Protein AF-A0A7C4M1G9-F1 (afdb_monomer_lite)

pLDDT: mean 76.06, std 20.51, range [40.91, 98.38]

Secondary structure (DSSP, 8-state):
--HHHHHHHHHHHHHHHHHHHHHHHHHHTTSHHHHHHHHHHHHHHHHHHHHHHHHHHHHHHHHHHHHHHHHHHHHHHHHHHHHHHHTT-S---HHHHHHHHHSS---TTSS--GGGS-HHHHHHHHHHHHHHHHHTT-------PPP-------

Foldseek 3Di:
DDPVVLVVLLVVLLVVLVVLLVVLCVPPNPDPSSVVSNVVSVCSNVVSVVVVVVVVVVVVVVCVVCVVVVVVLVVVLVVLVVVVVVVDPPDPDVVVVVVSLVSPDAPPVSHDDCPVVPPVNVVVVVVVVVVVVVVVPPPPPPDDDDPPDDPDDD

Radius of gyration: 29.72 Å; chains: 1; bounding box: 67×46×83 Å

Sequence (154 aa):
MSRWVRRTVYVVSMLTGLLILAFGYREFGLGLKFHIYAGLAMLSFLAAPAAIFHMDNRRKSAIDRSLPMLLNDLTEGQEAGMRADYEGSERVKAEHIRLANASIPKGANGALYPEDLSDIHAQTLLLAILEALKKQGIRHRRGRALPREPLARP

Structure (mmCIF, N/CA/C/O backbone):
data_AF-A0A7C4M1G9-F1
#
_entry.id   AF-A0A7C4M1G9-F1
#
loop_
_atom_site.group_PDB
_atom_site.id
_atom_site.type_symbol
_atom_site.label_atom_id
_atom_site.label_alt_id
_atom_site.label_comp_id
_atom_site.label_asym_id
_atom_site.label_entity_id
_atom_site.label_seq_id
_atom_site.pdbx_PDB_ins_code
_atom_site.Cartn_x
_atom_site.Cartn_y
_atom_site.Cartn_z
_atom_site.occupancy
_atom_site.B_iso_or_equiv
_atom_site.auth_seq_id
_atom_site.auth_comp_id
_atom_site.auth_asym_id
_atom_site.auth_atom_id
_atom_site.pdbx_PDB_model_num
ATOM 1 N N . MET A 1 1 ? 4.415 -4.871 -5.434 1.00 84.62 1 MET A N 1
ATOM 2 C CA . MET A 1 1 ? 3.602 -5.619 -4.452 1.00 84.62 1 MET A CA 1
ATOM 3 C C . MET A 1 1 ? 2.419 -6.269 -5.158 1.00 84.62 1 MET A C 1
ATOM 5 O O . MET A 1 1 ? 1.782 -5.596 -5.964 1.00 84.62 1 MET A O 1
ATOM 9 N N . SER A 1 2 ? 2.148 -7.557 -4.921 1.00 93.50 2 SER A N 1
ATOM 10 C CA . SER A 1 2 ? 1.030 -8.248 -5.580 1.00 93.50 2 SER A CA 1
ATOM 11 C C . SER A 1 2 ? -0.321 -7.732 -5.065 1.00 93.50 2 SER A C 1
ATOM 13 O O . SER A 1 2 ? -0.438 -7.274 -3.924 1.00 93.50 2 SER A O 1
ATOM 15 N N . ARG A 1 3 ? -1.367 -7.807 -5.903 1.00 92.81 3 ARG A N 1
ATOM 16 C CA . ARG A 1 3 ? -2.737 -7.417 -5.510 1.00 92.81 3 ARG A CA 1
ATOM 17 C C . ARG A 1 3 ? -3.238 -8.211 -4.296 1.00 92.81 3 ARG A C 1
ATOM 19 O O . ARG A 1 3 ? -3.980 -7.669 -3.484 1.00 92.81 3 ARG A O 1
ATOM 26 N N . TRP A 1 4 ? -2.791 -9.459 -4.155 1.00 93.75 4 TRP A N 1
ATOM 27 C CA . TRP A 1 4 ? -3.122 -10.333 -3.031 1.00 93.75 4 TRP A CA 1
ATOM 28 C C . TRP A 1 4 ? -2.513 -9.852 -1.716 1.00 93.75 4 TRP A C 1
ATOM 30 O O . TRP A 1 4 ? -3.249 -9.714 -0.747 1.00 93.75 4 TRP A O 1
ATOM 40 N N . VAL A 1 5 ? -1.225 -9.494 -1.704 1.00 93.56 5 VAL A N 1
ATOM 41 C CA . VAL A 1 5 ? -0.555 -8.973 -0.496 1.00 93.56 5 VAL A CA 1
ATOM 42 C C . VAL A 1 5 ? -1.207 -7.678 -0.009 1.00 93.56 5 VAL A C 1
ATOM 44 O O . VAL A 1 5 ? -1.414 -7.484 1.182 1.00 93.56 5 VAL A O 1
ATOM 47 N N . ARG A 1 6 ? -1.604 -6.789 -0.925 1.00 93.94 6 ARG A N 1
ATOM 48 C CA . ARG A 1 6 ? -2.316 -5.560 -0.544 1.00 93.94 6 ARG A CA 1
ATOM 49 C C . ARG A 1 6 ? -3.646 -5.867 0.150 1.00 93.94 6 ARG A C 1
ATOM 51 O O . ARG A 1 6 ? -3.951 -5.281 1.183 1.00 93.94 6 ARG A O 1
ATOM 58 N N . ARG A 1 7 ? -4.423 -6.798 -0.415 1.00 95.81 7 ARG A N 1
ATOM 59 C CA . ARG A 1 7 ? -5.705 -7.222 0.162 1.00 95.81 7 ARG A CA 1
ATOM 60 C C . ARG A 1 7 ? -5.521 -7.858 1.533 1.00 95.81 7 ARG A C 1
ATOM 62 O O . ARG A 1 7 ? -6.270 -7.513 2.437 1.00 95.81 7 ARG A O 1
ATOM 69 N N . THR A 1 8 ? -4.535 -8.738 1.705 1.00 96.75 8 THR A N 1
ATOM 70 C CA . THR A 1 8 ? -4.296 -9.380 3.004 1.00 96.75 8 THR A CA 1
ATOM 71 C C . THR A 1 8 ? -3.918 -8.357 4.067 1.00 96.75 8 THR A C 1
ATOM 73 O O . THR A 1 8 ? -4.490 -8.396 5.149 1.00 96.75 8 THR A O 1
ATOM 76 N N . VAL A 1 9 ? -3.052 -7.388 3.755 1.00 96.25 9 VAL A N 1
ATOM 77 C CA . VAL A 1 9 ? -2.694 -6.322 4.706 1.00 96.25 9 VAL A CA 1
ATOM 78 C C . VAL A 1 9 ? -3.912 -5.483 5.103 1.00 96.25 9 VAL A C 1
ATOM 80 O O . VAL A 1 9 ? -4.080 -5.188 6.284 1.00 96.25 9 VAL A O 1
ATOM 83 N N . TYR A 1 10 ? -4.795 -5.140 4.158 1.00 96.44 10 TYR A N 1
ATOM 84 C CA . TYR A 1 10 ? -6.024 -4.399 4.472 1.00 96.44 10 TYR A CA 1
ATOM 85 C C . TYR A 1 10 ? -6.980 -5.202 5.352 1.00 96.44 10 TYR A C 1
ATOM 87 O O . TYR A 1 10 ? -7.488 -4.672 6.336 1.00 96.44 10 TYR A O 1
ATOM 95 N N . VAL A 1 11 ? -7.188 -6.483 5.038 1.00 97.25 11 VAL A N 1
ATOM 96 C CA . VAL A 1 11 ? -8.044 -7.365 5.842 1.00 97.25 11 VAL A CA 1
ATOM 97 C C . VAL A 1 11 ? -7.478 -7.527 7.252 1.00 97.25 11 VAL A C 1
ATOM 99 O O . VAL A 1 11 ? -8.220 -7.395 8.220 1.00 97.25 11 VAL A O 1
ATOM 102 N N . VAL A 1 12 ? -6.169 -7.751 7.389 1.00 97.38 12 VAL A N 1
ATOM 103 C CA . VAL A 1 12 ? -5.518 -7.898 8.699 1.00 97.38 12 VAL A CA 1
ATOM 104 C C . VAL A 1 12 ? -5.631 -6.609 9.510 1.00 97.38 12 VAL A C 1
ATOM 106 O O . VAL A 1 12 ? -6.085 -6.662 10.646 1.00 97.38 12 VAL A O 1
ATOM 109 N N . SER A 1 13 ? -5.311 -5.451 8.927 1.00 97.00 13 SER A N 1
ATOM 110 C CA . SER A 1 13 ? -5.435 -4.148 9.598 1.00 97.00 13 SER A CA 1
ATOM 111 C C . SER A 1 13 ? -6.877 -3.856 10.036 1.00 97.00 13 SER A C 1
ATOM 113 O O . SER A 1 13 ? -7.099 -3.406 11.162 1.00 97.00 13 SER A O 1
ATOM 115 N N . MET A 1 14 ? -7.865 -4.207 9.205 1.00 97.56 14 MET A N 1
ATOM 116 C CA . MET A 1 14 ? -9.285 -4.105 9.549 1.00 97.56 14 MET A CA 1
ATOM 117 C C . MET A 1 14 ? -9.668 -4.992 10.733 1.00 97.56 14 MET A C 1
ATOM 119 O O . MET A 1 14 ? -10.305 -4.519 11.676 1.00 97.56 14 MET A O 1
ATOM 123 N N . LEU A 1 15 ? -9.269 -6.263 10.703 1.00 98.12 15 LEU A N 1
ATOM 124 C CA . LEU A 1 15 ? -9.548 -7.206 11.783 1.00 98.12 15 LEU A CA 1
ATOM 125 C C . LEU A 1 15 ? -8.871 -6.779 13.087 1.00 98.12 15 LEU A C 1
ATOM 127 O O . LEU A 1 15 ? -9.503 -6.831 14.138 1.00 98.12 15 LEU A O 1
ATOM 131 N N . THR A 1 16 ? -7.626 -6.302 13.033 1.00 98.12 16 THR A N 1
ATOM 132 C CA . THR A 1 16 ? -6.918 -5.784 14.210 1.00 98.12 16 THR A CA 1
ATOM 133 C C . THR A 1 16 ? -7.657 -4.600 14.832 1.00 98.12 16 THR A C 1
ATOM 135 O O . THR A 1 16 ? -7.897 -4.611 16.038 1.00 98.12 16 THR A O 1
ATOM 138 N N . GLY A 1 17 ? -8.090 -3.621 14.030 1.00 97.69 17 GLY A N 1
ATOM 139 C CA . GLY A 1 17 ? -8.869 -2.486 14.532 1.00 97.69 17 GLY A CA 1
ATOM 140 C C . GLY A 1 17 ? -10.197 -2.910 15.167 1.00 97.69 17 GLY A C 1
ATOM 141 O O . GLY A 1 17 ? -10.537 -2.446 16.256 1.00 97.69 17 GLY A O 1
ATOM 142 N N . LEU A 1 18 ? -10.917 -3.847 14.539 1.00 98.25 18 LEU A N 1
ATOM 143 C CA . LEU A 1 18 ? -12.165 -4.395 15.085 1.00 98.25 18 LEU A CA 1
ATOM 144 C C . LEU A 1 18 ? -11.945 -5.131 16.411 1.00 98.25 18 LEU A C 1
ATOM 146 O O . LEU A 1 18 ? -12.736 -4.956 17.335 1.00 98.25 18 LEU A O 1
ATOM 150 N N . LEU A 1 19 ? -10.869 -5.912 16.531 1.00 98.38 19 LEU A N 1
ATOM 151 C CA . LEU A 1 19 ? -10.525 -6.610 17.771 1.00 98.38 19 LEU A CA 1
ATOM 152 C C . LEU A 1 19 ? -10.184 -5.633 18.902 1.00 98.38 19 LEU A C 1
ATOM 154 O O . LEU A 1 19 ? -10.662 -5.822 20.019 1.00 98.38 19 LEU A O 1
ATOM 158 N N . ILE A 1 20 ? -9.423 -4.568 18.618 1.00 98.25 20 ILE A N 1
ATOM 159 C CA . ILE A 1 20 ? -9.121 -3.510 19.599 1.00 98.25 20 ILE A CA 1
ATOM 160 C C . ILE A 1 20 ? -10.415 -2.843 20.081 1.00 98.25 20 ILE A C 1
ATOM 162 O O . ILE A 1 20 ? -10.586 -2.613 21.278 1.00 98.25 20 ILE A O 1
ATOM 166 N N . LEU A 1 21 ? -11.341 -2.561 19.162 1.00 98.12 21 LEU A N 1
ATOM 167 C CA . LEU A 1 21 ? -12.604 -1.899 19.481 1.00 98.12 21 LEU A CA 1
ATOM 168 C C . LEU A 1 21 ? -13.546 -2.814 20.278 1.00 98.12 21 LEU A C 1
ATOM 170 O O . LEU A 1 21 ? -14.120 -2.375 21.273 1.00 98.12 21 LEU A O 1
ATOM 174 N N . ALA A 1 22 ? -13.651 -4.091 19.900 1.00 98.12 22 ALA A N 1
ATOM 175 C CA . ALA A 1 22 ? -14.431 -5.093 20.626 1.00 98.12 22 ALA A CA 1
ATOM 176 C C . ALA A 1 22 ? -13.882 -5.331 22.041 1.00 98.12 22 ALA A C 1
ATOM 178 O O . ALA A 1 22 ? -14.654 -5.389 22.999 1.00 98.12 22 ALA A O 1
ATOM 179 N N . PHE A 1 23 ? -12.556 -5.413 22.183 1.00 98.25 23 PHE A N 1
ATOM 180 C CA . PHE A 1 23 ? -11.891 -5.503 23.482 1.00 98.25 23 PHE A CA 1
ATOM 181 C C . PHE A 1 23 ? -12.170 -4.264 24.341 1.00 98.25 23 PHE A C 1
ATOM 183 O O . PHE A 1 23 ? -12.608 -4.390 25.482 1.00 98.25 23 PHE A O 1
ATOM 190 N N . GLY A 1 24 ? -11.989 -3.065 23.776 1.00 97.88 24 GLY A N 1
ATOM 191 C CA . GLY A 1 24 ? -12.250 -1.809 24.476 1.00 97.88 24 GLY A CA 1
ATOM 192 C C . GLY A 1 24 ? -13.701 -1.688 24.948 1.00 97.88 24 GLY A C 1
ATOM 193 O O . GLY A 1 24 ? -13.942 -1.269 26.078 1.00 97.88 24 GLY A O 1
ATOM 194 N N . TYR A 1 25 ? -14.661 -2.089 24.109 1.00 97.94 25 TYR A N 1
ATOM 195 C CA . TYR A 1 25 ? -16.083 -2.083 24.460 1.00 97.94 25 TYR A CA 1
ATOM 196 C C . TYR A 1 25 ? -16.402 -3.082 25.576 1.00 97.94 25 TYR A C 1
ATOM 198 O O . TYR A 1 25 ? -17.104 -2.739 26.526 1.00 97.94 25 TYR A O 1
ATOM 206 N N . ARG A 1 26 ? -15.861 -4.304 25.487 1.00 98.38 26 ARG A N 1
ATOM 207 C CA . ARG A 1 26 ? -16.074 -5.357 26.487 1.00 98.38 26 ARG A CA 1
ATOM 208 C C . ARG A 1 26 ? -15.543 -4.963 27.867 1.00 98.38 26 ARG A C 1
ATOM 210 O O . ARG A 1 26 ? -16.230 -5.205 28.852 1.00 98.38 26 ARG A O 1
ATOM 217 N N . GLU A 1 27 ? -14.346 -4.385 27.939 1.00 98.00 27 GLU A N 1
ATOM 218 C CA . GLU A 1 27 ? -13.679 -4.107 29.221 1.00 98.00 27 GLU A CA 1
ATOM 219 C C . GLU A 1 27 ? -14.099 -2.773 29.856 1.00 98.00 27 GLU A C 1
ATOM 221 O O . GLU A 1 27 ? -14.139 -2.654 31.079 1.00 98.00 27 GLU A O 1
ATOM 226 N N . PHE A 1 28 ? -14.421 -1.754 29.053 1.00 96.69 28 PHE A N 1
ATOM 227 C CA . PHE A 1 28 ? -14.649 -0.390 29.557 1.00 96.69 28 PHE A CA 1
ATOM 228 C C . PHE A 1 28 ? -16.039 0.178 29.238 1.00 96.69 28 PHE A C 1
ATOM 230 O O . PHE A 1 28 ? -16.346 1.304 29.647 1.00 96.69 28 PHE A O 1
ATOM 237 N N . GLY A 1 29 ? -16.884 -0.569 28.522 1.00 95.56 29 GLY A N 1
ATOM 238 C CA . GLY A 1 29 ? -18.195 -0.104 28.075 1.00 95.56 29 GLY A CA 1
ATOM 239 C C . GLY A 1 29 ? -18.091 1.131 27.176 1.00 95.56 29 GLY A C 1
ATOM 240 O O . GLY A 1 29 ? -17.165 1.261 26.384 1.00 95.56 29 GLY A O 1
ATOM 241 N N . LEU A 1 30 ? -19.035 2.066 27.313 1.00 95.38 30 LEU A N 1
ATOM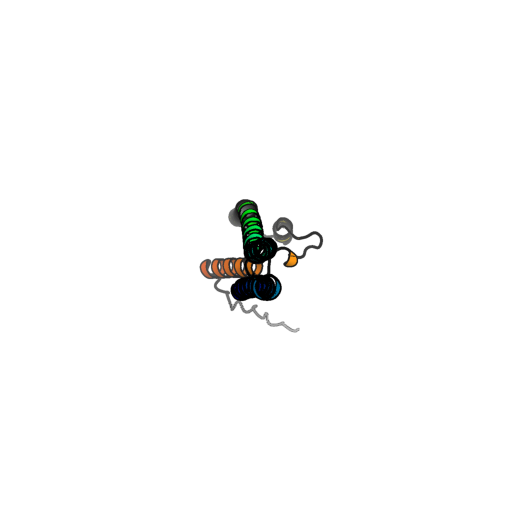 242 C CA . LEU A 1 30 ? -19.054 3.344 26.580 1.00 95.38 30 LEU A CA 1
ATOM 243 C C . LEU A 1 30 ? -18.408 4.505 27.370 1.00 95.38 30 LEU A C 1
ATOM 245 O O . LEU A 1 30 ? -18.735 5.667 27.146 1.00 95.38 30 LEU A O 1
ATOM 249 N N . GLY A 1 31 ? -17.529 4.211 28.333 1.00 95.50 31 GLY A N 1
ATOM 250 C CA . GLY A 1 31 ? -16.886 5.233 29.167 1.00 95.50 31 GLY A CA 1
ATOM 251 C C . GLY A 1 31 ? -15.753 5.999 28.466 1.00 95.50 31 GLY A C 1
ATOM 252 O O . GLY A 1 31 ? -15.306 5.637 27.384 1.00 95.50 31 GLY A O 1
ATOM 253 N N . LEU A 1 32 ? -15.190 7.019 29.129 1.00 95.38 32 LEU A N 1
ATOM 254 C CA . LEU A 1 32 ? -14.097 7.844 28.576 1.00 95.38 32 LEU A CA 1
ATOM 255 C C . LEU A 1 32 ? -12.899 7.012 28.074 1.00 95.38 32 LEU A C 1
ATOM 257 O O . LEU A 1 32 ? -12.312 7.313 27.037 1.00 95.38 32 LEU A O 1
ATOM 261 N N . LYS A 1 33 ? -12.557 5.931 28.788 1.00 96.00 33 LYS A N 1
ATOM 262 C CA . LYS A 1 33 ? -11.455 5.028 28.421 1.00 96.00 33 LYS A CA 1
ATOM 263 C C . LYS A 1 33 ? -11.699 4.319 27.085 1.00 96.00 33 LYS A C 1
ATOM 265 O O . LYS A 1 33 ? -10.742 4.104 26.349 1.00 96.00 33 LYS A O 1
ATOM 270 N N . PHE A 1 34 ? -12.950 4.021 26.729 1.00 97.38 34 PHE A N 1
ATOM 271 C CA . PHE A 1 34 ? -13.290 3.405 25.444 1.00 97.38 34 PHE A CA 1
ATOM 272 C C . PHE A 1 34 ? -12.885 4.283 24.258 1.00 97.38 34 PHE A C 1
ATOM 274 O O . PHE A 1 34 ? -12.380 3.763 23.266 1.00 97.38 34 PHE A O 1
ATOM 281 N N . HIS A 1 35 ? -13.000 5.609 24.369 1.00 97.31 35 HIS A N 1
ATOM 282 C CA . HIS A 1 35 ? -12.581 6.517 23.296 1.00 97.31 35 HIS A CA 1
ATOM 283 C C . HIS A 1 35 ? -11.081 6.427 22.986 1.00 97.31 35 HIS A C 1
ATOM 285 O O . HIS A 1 35 ? -10.693 6.574 21.829 1.00 97.31 35 HIS A O 1
ATOM 291 N N . ILE A 1 36 ? -10.243 6.118 23.982 1.00 97.75 36 ILE A N 1
ATOM 292 C CA . ILE A 1 36 ? -8.806 5.886 23.771 1.00 97.75 36 ILE A CA 1
ATOM 293 C C . ILE A 1 36 ? -8.601 4.639 22.899 1.00 97.75 36 ILE A C 1
ATOM 295 O O . ILE A 1 36 ? -7.856 4.681 21.920 1.00 97.75 36 ILE A O 1
ATOM 299 N N . TYR A 1 37 ? -9.312 3.548 23.199 1.00 97.69 37 TYR A N 1
ATOM 300 C CA . TYR A 1 37 ? -9.274 2.326 22.388 1.00 97.69 37 TYR A CA 1
ATOM 301 C C . TYR A 1 37 ? -9.868 2.535 20.995 1.00 97.69 37 TYR A C 1
ATOM 303 O O . TYR A 1 37 ? -9.319 2.021 20.024 1.00 97.69 37 TYR A O 1
ATOM 311 N N . ALA A 1 38 ? -10.933 3.327 20.865 1.00 98.06 38 ALA A N 1
ATOM 312 C CA . ALA A 1 38 ? -11.491 3.696 19.568 1.00 98.06 38 ALA A CA 1
ATOM 313 C C . ALA A 1 38 ? -10.473 4.483 18.721 1.00 98.06 38 ALA A C 1
ATOM 315 O O . ALA A 1 38 ? -10.298 4.182 17.541 1.00 98.06 38 ALA A O 1
ATOM 316 N N . GLY A 1 39 ? -9.742 5.426 19.325 1.00 98.19 39 GLY A N 1
ATOM 317 C CA . GLY A 1 39 ? -8.652 6.147 18.661 1.00 98.19 39 GLY A CA 1
ATOM 318 C C . GLY A 1 39 ? -7.517 5.221 18.210 1.00 98.19 39 GLY A C 1
ATOM 319 O O . GLY A 1 39 ? -7.070 5.303 17.066 1.00 98.19 39 GLY A O 1
ATOM 320 N N . LEU A 1 40 ? -7.098 4.281 19.065 1.00 97.94 40 LEU A N 1
ATOM 321 C CA . LEU A 1 40 ? -6.103 3.260 18.711 1.00 97.94 40 LEU A CA 1
ATOM 322 C C . LEU A 1 40 ? -6.589 2.338 17.586 1.00 97.94 40 LEU A C 1
ATOM 324 O O . LEU A 1 40 ? -5.825 2.031 16.672 1.00 97.94 40 LEU A O 1
ATOM 328 N N . ALA A 1 41 ? -7.859 1.933 17.615 1.00 98.00 41 ALA A N 1
ATOM 329 C CA . ALA A 1 41 ? -8.466 1.136 16.557 1.00 98.00 41 ALA A CA 1
ATOM 330 C C . ALA A 1 41 ? -8.437 1.889 15.217 1.00 98.00 41 ALA A C 1
ATOM 332 O O . ALA A 1 41 ? -7.975 1.329 14.221 1.00 98.00 41 ALA A O 1
ATOM 333 N N . MET A 1 42 ? -8.828 3.170 15.195 1.00 98.25 42 MET A N 1
ATOM 334 C CA . MET A 1 42 ? -8.754 4.013 13.992 1.00 98.25 42 MET A CA 1
ATOM 335 C C 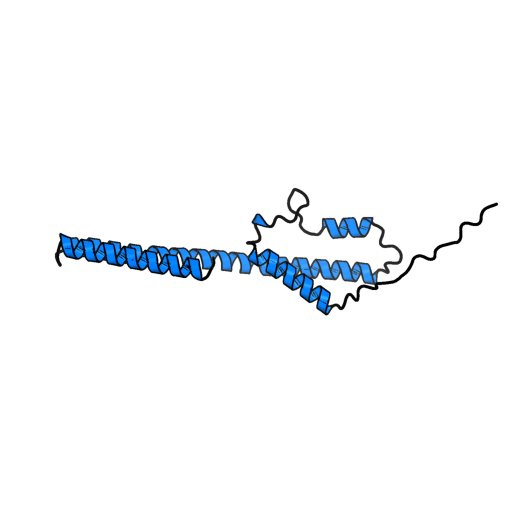. MET A 1 42 ? -7.319 4.157 13.479 1.00 98.25 42 MET A C 1
ATOM 337 O O . MET A 1 42 ? -7.073 3.996 12.282 1.00 98.25 42 MET A O 1
ATOM 341 N N . LEU A 1 43 ? -6.360 4.405 14.375 1.00 98.12 43 LEU A N 1
ATOM 342 C CA . LEU A 1 43 ? -4.947 4.498 14.015 1.00 98.12 43 LEU A CA 1
ATOM 343 C C . LEU A 1 43 ? -4.452 3.189 13.385 1.00 98.12 43 LEU A C 1
ATOM 345 O O . LEU A 1 43 ? -3.825 3.216 12.328 1.00 98.12 43 LEU A O 1
ATOM 349 N N . SER A 1 44 ? -4.786 2.045 13.987 1.00 96.19 44 SER A N 1
ATOM 350 C CA . SER A 1 44 ? -4.399 0.725 13.473 1.00 96.19 44 SER A CA 1
ATOM 351 C C . SER A 1 44 ? -5.011 0.416 12.100 1.00 96.19 44 SER A C 1
ATOM 353 O O . SER A 1 44 ? -4.360 -0.216 11.266 1.00 96.19 44 SER A O 1
ATOM 355 N N . PHE A 1 45 ? -6.227 0.913 11.845 1.00 96.31 45 PHE A N 1
ATOM 356 C CA . PHE A 1 45 ? -6.943 0.757 10.581 1.00 96.31 45 PHE A CA 1
ATOM 357 C C . PHE A 1 45 ? -6.325 1.599 9.459 1.00 96.31 45 PHE A C 1
ATOM 359 O O . PHE A 1 45 ? -6.247 1.164 8.314 1.00 96.31 45 PHE A O 1
ATOM 366 N N . LEU A 1 46 ? -5.882 2.817 9.779 1.00 96.75 46 LEU A N 1
ATOM 367 C CA . LEU A 1 46 ? -5.388 3.787 8.798 1.00 96.75 46 LEU A CA 1
ATOM 368 C C . LEU A 1 46 ? -3.887 3.661 8.530 1.00 96.75 46 LEU A C 1
ATOM 370 O O . LEU A 1 46 ? -3.445 3.940 7.413 1.00 96.75 46 LEU A O 1
ATOM 374 N N . ALA A 1 47 ? -3.102 3.222 9.516 1.00 96.69 47 ALA A N 1
ATOM 375 C CA . ALA A 1 47 ? -1.646 3.182 9.414 1.00 96.69 47 ALA A CA 1
ATOM 376 C C . ALA A 1 47 ? -1.160 2.304 8.250 1.00 96.69 47 ALA A C 1
ATOM 378 O O . ALA A 1 47 ? -0.330 2.739 7.450 1.00 96.69 47 ALA A O 1
ATOM 379 N N . ALA A 1 48 ? -1.698 1.088 8.111 1.00 94.50 48 ALA A N 1
ATOM 380 C CA . ALA A 1 48 ? -1.252 0.163 7.072 1.00 94.50 48 ALA A CA 1
ATOM 381 C C . ALA A 1 48 ? -1.645 0.621 5.647 1.00 94.50 48 ALA A C 1
ATOM 383 O O . ALA A 1 48 ? -0.766 0.654 4.777 1.00 94.50 48 ALA A O 1
ATOM 384 N N . PR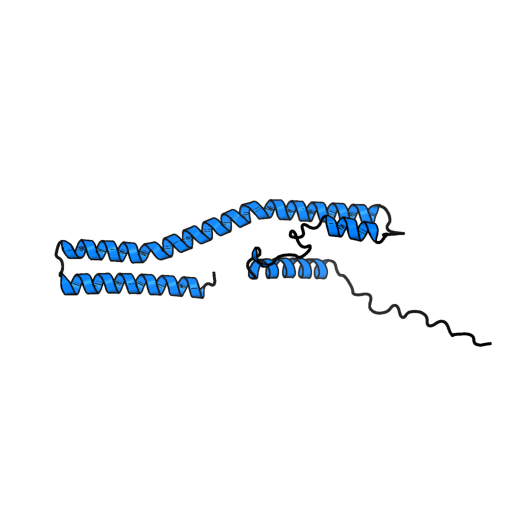O A 1 49 ? -2.897 1.047 5.371 1.00 94.25 49 PRO A N 1
ATOM 385 C CA . PRO A 1 49 ? -3.247 1.660 4.092 1.00 94.25 49 PRO A CA 1
ATOM 386 C C . PRO A 1 49 ? -2.429 2.903 3.752 1.00 94.25 49 PRO A C 1
ATOM 388 O O . PRO A 1 49 ? -1.969 3.023 2.613 1.00 94.25 49 PRO A O 1
ATOM 391 N N . ALA A 1 50 ? -2.200 3.789 4.725 1.00 97.12 50 ALA A N 1
ATOM 392 C CA . ALA A 1 50 ? -1.413 5.001 4.522 1.00 97.12 50 ALA A CA 1
ATOM 393 C C . ALA A 1 50 ? 0.043 4.680 4.154 1.00 97.12 50 ALA A C 1
ATOM 395 O O . ALA A 1 50 ? 0.580 5.251 3.202 1.00 97.12 50 ALA A O 1
ATOM 396 N N . ALA A 1 51 ? 0.666 3.722 4.848 1.00 96.12 51 ALA A N 1
ATOM 397 C CA . ALA A 1 51 ? 2.030 3.288 4.558 1.00 96.12 51 ALA A CA 1
ATOM 398 C C . ALA A 1 51 ? 2.157 2.694 3.145 1.00 96.12 51 ALA A C 1
ATOM 400 O O . ALA A 1 51 ? 3.052 3.080 2.391 1.00 96.12 51 ALA A O 1
ATOM 401 N N . ILE A 1 52 ? 1.231 1.812 2.748 1.00 95.81 52 ILE A N 1
ATOM 402 C CA . ILE A 1 52 ? 1.220 1.219 1.401 1.00 95.81 52 ILE A CA 1
ATOM 403 C C . ILE A 1 52 ? 1.077 2.302 0.329 1.00 95.81 52 ILE A C 1
ATOM 405 O O . ILE A 1 52 ? 1.825 2.303 -0.649 1.00 95.81 52 ILE A O 1
ATOM 409 N N . PHE A 1 53 ? 0.142 3.234 0.518 1.00 95.69 53 PHE A N 1
ATOM 410 C CA . PHE A 1 53 ? -0.066 4.336 -0.418 1.00 95.69 53 PHE A CA 1
ATOM 411 C C . PHE A 1 53 ? 1.188 5.209 -0.553 1.00 95.69 53 PHE A C 1
ATOM 413 O O . PHE A 1 53 ? 1.598 5.552 -1.663 1.00 95.69 53 PHE A O 1
ATOM 420 N N . HIS A 1 54 ? 1.850 5.511 0.566 1.00 96.69 54 HIS A N 1
ATOM 421 C CA . HIS A 1 54 ? 3.091 6.278 0.560 1.00 96.69 54 HIS A CA 1
ATOM 422 C C . HIS A 1 54 ? 4.215 5.567 -0.212 1.00 96.69 54 HIS A C 1
ATOM 424 O O . HIS A 1 54 ? 4.910 6.197 -1.012 1.00 96.69 54 HIS A O 1
ATOM 430 N N . MET A 1 55 ? 4.379 4.256 -0.017 1.00 95.06 55 MET A N 1
ATOM 431 C CA . MET A 1 55 ? 5.388 3.467 -0.730 1.00 95.06 55 MET A CA 1
ATOM 432 C C . MET A 1 55 ? 5.115 3.384 -2.235 1.00 95.06 55 MET A C 1
ATOM 434 O O . MET A 1 55 ? 6.045 3.516 -3.034 1.00 95.06 55 MET A O 1
ATOM 438 N N . ASP A 1 56 ? 3.855 3.207 -2.634 1.00 93.19 56 ASP A N 1
ATOM 439 C CA . ASP A 1 56 ? 3.472 3.194 -4.048 1.00 93.19 56 ASP A CA 1
ATOM 440 C C . ASP A 1 56 ? 3.768 4.538 -4.720 1.00 93.19 56 ASP A C 1
ATOM 442 O O . ASP A 1 56 ? 4.334 4.563 -5.815 1.00 93.19 56 ASP A O 1
ATOM 446 N N . ASN A 1 57 ? 3.458 5.650 -4.046 1.00 94.81 57 ASN A N 1
ATOM 447 C CA . ASN A 1 57 ? 3.766 6.983 -4.559 1.00 94.81 57 ASN A CA 1
ATOM 448 C C . ASN A 1 57 ? 5.272 7.191 -4.711 1.00 94.81 57 ASN A C 1
ATOM 450 O O . ASN A 1 57 ? 5.712 7.656 -5.759 1.00 94.81 57 ASN A O 1
ATOM 454 N N . ARG A 1 58 ? 6.081 6.777 -3.724 1.00 94.75 58 ARG A N 1
ATOM 455 C CA . ARG A 1 58 ? 7.548 6.834 -3.844 1.00 94.75 58 ARG A CA 1
ATOM 456 C C . ARG A 1 58 ? 8.053 6.041 -5.043 1.00 94.75 58 ARG A C 1
ATOM 458 O O . ARG A 1 58 ? 8.898 6.541 -5.783 1.00 94.75 58 ARG A O 1
ATOM 465 N N . ARG A 1 59 ? 7.531 4.828 -5.249 1.00 91.50 59 ARG A N 1
ATOM 466 C CA . ARG A 1 59 ? 7.919 3.981 -6.383 1.00 91.50 59 ARG A CA 1
ATOM 467 C C . ARG A 1 59 ? 7.535 4.625 -7.712 1.00 91.50 59 ARG A C 1
ATOM 469 O O . ARG A 1 59 ? 8.355 4.648 -8.623 1.00 91.50 59 ARG A O 1
ATOM 476 N N . LYS A 1 60 ? 6.325 5.176 -7.812 1.00 93.62 60 LYS A N 1
ATOM 477 C CA . LYS A 1 60 ? 5.870 5.881 -9.014 1.00 93.62 60 LYS A CA 1
ATOM 478 C C . LYS A 1 60 ? 6.758 7.090 -9.315 1.00 93.62 60 LYS A C 1
ATOM 480 O O . LYS A 1 60 ? 7.276 7.189 -10.417 1.00 93.62 60 LYS A O 1
ATOM 485 N N . SER A 1 61 ? 7.052 7.921 -8.316 1.00 93.94 61 SER A N 1
ATOM 486 C CA . SER A 1 61 ? 7.954 9.067 -8.477 1.00 93.94 61 SER A CA 1
ATOM 487 C C . SER A 1 61 ? 9.397 8.680 -8.814 1.00 93.94 61 SER A C 1
ATOM 489 O O . SER A 1 61 ? 10.139 9.505 -9.339 1.00 93.94 61 SER A O 1
ATOM 491 N N . ALA A 1 62 ? 9.847 7.472 -8.470 1.00 92.19 62 ALA A N 1
ATOM 492 C CA . ALA A 1 62 ? 11.148 6.971 -8.908 1.00 92.19 62 ALA A CA 1
ATOM 493 C C . ALA A 1 62 ? 11.123 6.597 -10.399 1.00 92.19 62 ALA A C 1
ATOM 495 O O . ALA A 1 62 ? 12.008 7.020 -11.135 1.00 92.19 62 ALA A O 1
ATOM 496 N N . ILE A 1 63 ? 10.076 5.891 -10.844 1.00 92.25 63 ILE A N 1
ATOM 497 C CA . ILE A 1 63 ? 9.877 5.526 -12.256 1.00 92.25 63 ILE A CA 1
ATOM 498 C C . ILE A 1 63 ? 9.732 6.778 -13.123 1.00 92.25 63 ILE A C 1
ATOM 500 O O . ILE A 1 63 ? 10.420 6.904 -14.127 1.00 92.25 63 ILE A O 1
ATOM 504 N N . ASP A 1 64 ? 8.895 7.732 -12.712 1.00 95.25 64 ASP A N 1
ATOM 505 C CA . ASP A 1 64 ? 8.657 8.964 -13.474 1.00 95.25 64 ASP A CA 1
ATOM 506 C C . ASP A 1 64 ? 9.947 9.789 -13.654 1.00 95.25 64 ASP A C 1
ATOM 508 O O . ASP A 1 64 ? 10.086 10.516 -14.634 1.00 95.25 64 ASP A O 1
ATOM 512 N N . ARG A 1 65 ? 10.913 9.653 -12.733 1.00 93.44 65 ARG A N 1
ATOM 513 C CA . ARG A 1 65 ? 12.226 10.307 -12.826 1.00 93.44 65 ARG A CA 1
ATOM 514 C C . ARG A 1 65 ? 13.215 9.556 -13.716 1.00 93.44 65 ARG A C 1
ATOM 516 O O . ARG A 1 65 ? 13.956 10.207 -14.443 1.00 93.44 65 ARG A O 1
ATOM 523 N N . SER A 1 66 ? 13.249 8.225 -13.667 1.00 91.69 66 SER A N 1
ATOM 524 C CA . SER A 1 66 ? 14.217 7.435 -14.443 1.00 91.69 66 SER A CA 1
ATOM 525 C C . SER A 1 66 ? 13.786 7.189 -15.889 1.00 91.69 66 SER A C 1
ATOM 527 O O . SER A 1 66 ? 14.634 7.076 -16.769 1.00 91.69 66 SER A O 1
ATOM 529 N N . LEU A 1 67 ? 12.481 7.143 -16.162 1.00 93.31 67 LEU A N 1
ATOM 530 C CA . LEU A 1 67 ? 11.935 6.848 -17.486 1.00 93.31 67 LEU A CA 1
ATOM 531 C C . LEU A 1 67 ? 12.424 7.789 -18.606 1.00 93.31 67 LEU A C 1
ATOM 533 O O . LEU A 1 67 ? 12.840 7.268 -19.638 1.00 93.31 67 LEU A O 1
ATOM 537 N N . PRO A 1 68 ? 12.445 9.130 -18.456 1.00 92.62 68 PRO A N 1
ATOM 538 C CA . PRO A 1 68 ? 12.975 10.001 -19.508 1.00 92.62 68 PRO A CA 1
ATOM 539 C C . PRO A 1 68 ? 14.475 9.792 -19.755 1.00 92.62 68 PRO A C 1
ATOM 541 O O . PRO A 1 68 ? 14.908 9.871 -20.900 1.00 92.62 68 PRO A O 1
ATOM 544 N N . MET A 1 69 ? 15.258 9.480 -18.715 1.00 92.06 69 MET A N 1
ATOM 545 C CA . MET A 1 69 ? 16.689 9.187 -18.871 1.00 92.06 69 MET A CA 1
ATOM 546 C C . MET A 1 69 ? 16.885 7.907 -19.687 1.00 92.06 69 MET A C 1
ATOM 548 O O . MET A 1 69 ? 17.610 7.918 -20.670 1.00 92.06 69 MET A O 1
ATOM 552 N N . LEU A 1 70 ? 16.135 6.848 -19.367 1.00 87.56 70 LEU A N 1
ATOM 553 C CA . LEU A 1 70 ? 16.178 5.592 -20.121 1.00 87.56 70 LEU A CA 1
ATOM 554 C C . LEU A 1 70 ? 15.753 5.763 -21.586 1.00 87.56 70 LEU A C 1
ATOM 556 O O . LEU A 1 70 ? 16.305 5.107 -22.466 1.00 87.56 70 LEU A O 1
ATOM 560 N N . LEU A 1 71 ? 14.766 6.622 -21.860 1.00 91.69 71 LEU A N 1
ATOM 561 C CA . LEU A 1 71 ? 14.349 6.915 -23.232 1.00 91.69 71 LEU A CA 1
ATOM 562 C C . LEU A 1 71 ? 15.419 7.691 -24.003 1.00 91.69 71 LEU A C 1
ATOM 564 O O . LEU A 1 71 ? 15.629 7.399 -25.180 1.00 91.69 71 LEU A O 1
ATOM 568 N N . ASN A 1 72 ? 16.107 8.631 -23.353 1.00 91.31 72 ASN A N 1
ATOM 569 C CA . ASN A 1 72 ? 17.238 9.331 -23.957 1.00 91.31 72 ASN A CA 1
ATOM 570 C C . ASN A 1 72 ? 18.384 8.363 -24.261 1.00 91.31 72 ASN A C 1
ATOM 572 O O . ASN A 1 72 ? 18.826 8.325 -25.404 1.00 91.31 72 ASN A O 1
ATOM 576 N N . ASP A 1 73 ? 18.781 7.522 -23.303 1.00 89.50 73 ASP A N 1
ATOM 577 C CA . ASP A 1 73 ? 19.851 6.533 -23.492 1.00 89.50 73 ASP A CA 1
ATOM 578 C C . ASP A 1 73 ? 19.522 5.558 -24.637 1.00 89.50 73 ASP A C 1
ATOM 580 O O . ASP A 1 73 ? 20.376 5.207 -25.453 1.00 89.50 73 ASP A O 1
ATOM 584 N N . LEU A 1 74 ? 18.257 5.128 -24.732 1.00 87.38 74 LEU A N 1
ATOM 585 C CA . LEU A 1 74 ? 17.797 4.256 -25.812 1.00 87.38 74 LEU A CA 1
ATOM 586 C C . LEU A 1 74 ? 17.817 4.968 -27.171 1.00 87.38 74 LEU A C 1
ATOM 588 O O . LEU A 1 74 ? 18.197 4.360 -28.172 1.00 87.38 74 LEU A O 1
ATOM 592 N N . THR A 1 75 ? 17.423 6.242 -27.208 1.00 92.38 75 THR A N 1
ATOM 593 C CA . THR A 1 75 ? 17.445 7.062 -28.429 1.00 92.38 75 THR A CA 1
ATOM 594 C C . THR A 1 75 ? 18.883 7.298 -28.891 1.00 92.38 75 THR A C 1
ATOM 596 O O . THR A 1 75 ? 19.194 7.061 -30.056 1.00 92.38 75 THR A O 1
ATOM 599 N N . GLU A 1 76 ? 19.786 7.653 -27.977 1.00 87.69 76 GLU A N 1
ATOM 600 C CA . GLU A 1 76 ? 21.213 7.832 -28.261 1.00 87.69 76 GLU A CA 1
ATOM 601 C C . GLU A 1 76 ? 21.853 6.532 -28.770 1.00 87.69 76 GLU A C 1
ATOM 603 O O . GLU A 1 76 ? 22.577 6.536 -29.770 1.00 87.69 76 GLU A O 1
ATOM 608 N N . GLY A 1 77 ? 21.518 5.392 -28.157 1.00 84.94 77 GLY A N 1
ATOM 609 C CA . GLY A 1 77 ? 21.958 4.080 -28.629 1.00 84.94 77 GLY A CA 1
ATOM 610 C C . GLY A 1 77 ? 21.467 3.748 -30.045 1.00 84.94 77 GLY A C 1
ATOM 611 O O . GLY A 1 77 ? 22.222 3.187 -30.844 1.00 84.94 77 GLY A O 1
ATOM 612 N N . GLN A 1 78 ? 20.227 4.115 -30.389 1.00 84.38 78 GLN A N 1
ATOM 613 C CA . GLN A 1 78 ? 19.695 3.947 -31.746 1.00 84.38 78 GLN A CA 1
ATOM 614 C C . GLN A 1 78 ? 20.391 4.862 -32.755 1.00 84.38 78 GLN A C 1
ATOM 616 O O . GLN A 1 78 ? 20.742 4.398 -33.839 1.00 84.38 78 GLN A O 1
ATOM 621 N N . GLU A 1 79 ? 20.633 6.126 -32.413 1.00 80.62 79 GLU A N 1
ATOM 622 C CA . GLU A 1 79 ? 21.366 7.057 -33.276 1.00 80.62 79 GLU A CA 1
ATOM 623 C C . GLU A 1 79 ? 22.799 6.586 -33.538 1.00 80.62 79 GLU A C 1
ATOM 625 O O . GLU A 1 79 ? 23.249 6.601 -34.687 1.00 80.62 79 GLU A O 1
ATOM 630 N N . ALA A 1 80 ? 23.498 6.108 -32.505 1.00 79.12 80 ALA A N 1
ATOM 631 C CA . ALA A 1 80 ? 24.829 5.525 -32.644 1.00 79.12 80 ALA A CA 1
ATOM 632 C C . ALA A 1 80 ? 24.816 4.289 -33.563 1.00 79.12 80 ALA A C 1
ATOM 634 O O . ALA A 1 80 ? 25.682 4.157 -34.431 1.00 79.12 80 ALA A O 1
ATOM 635 N N . GLY A 1 81 ? 23.807 3.421 -33.426 1.00 76.19 81 GLY A N 1
ATOM 636 C CA . GLY A 1 81 ? 23.607 2.272 -34.312 1.00 76.19 81 GLY A CA 1
ATOM 637 C C . GLY A 1 81 ? 23.352 2.678 -35.767 1.00 76.19 81 GLY A C 1
ATOM 638 O O . GLY A 1 81 ? 24.017 2.173 -36.668 1.00 76.19 81 GLY A O 1
ATOM 639 N N . MET A 1 82 ? 22.457 3.642 -36.006 1.00 77.62 82 MET A N 1
ATOM 640 C CA . MET A 1 82 ? 22.175 4.141 -37.357 1.00 77.62 82 MET A CA 1
ATOM 641 C C . MET A 1 82 ? 23.395 4.799 -38.003 1.00 77.62 82 MET A C 1
ATOM 643 O O . MET A 1 82 ? 23.607 4.630 -39.202 1.00 77.62 82 MET A O 1
ATOM 647 N N . ARG A 1 83 ? 24.205 5.541 -37.235 1.00 75.12 83 ARG A N 1
ATOM 648 C CA . ARG A 1 83 ? 25.466 6.106 -37.742 1.00 75.12 83 ARG A CA 1
ATOM 649 C C . ARG A 1 83 ? 26.443 5.006 -38.147 1.00 75.12 83 ARG A C 1
ATOM 651 O O . ARG A 1 83 ? 26.998 5.087 -39.236 1.00 75.12 83 ARG A O 1
ATOM 658 N N . ALA A 1 84 ? 26.586 3.960 -37.333 1.00 71.56 84 ALA A N 1
ATOM 659 C CA . ALA A 1 84 ? 27.434 2.814 -37.661 1.00 71.56 84 ALA A CA 1
ATOM 660 C C . ALA A 1 84 ? 26.967 2.069 -38.929 1.00 71.56 84 ALA A C 1
ATOM 662 O O . ALA A 1 84 ? 27.799 1.611 -39.715 1.00 71.56 84 ALA A O 1
ATOM 663 N N . ASP A 1 85 ? 25.654 1.976 -39.153 1.00 69.25 85 ASP A N 1
ATOM 664 C CA . ASP A 1 85 ? 25.088 1.400 -40.377 1.00 69.25 85 ASP A CA 1
ATOM 665 C C . ASP A 1 85 ? 25.306 2.315 -41.599 1.00 69.25 85 ASP A C 1
ATOM 667 O O . ASP A 1 85 ? 25.681 1.832 -42.672 1.00 69.25 85 ASP A O 1
ATOM 671 N N . TYR A 1 86 ? 25.111 3.631 -41.442 1.00 69.88 86 TYR A N 1
ATOM 672 C CA . TYR A 1 86 ? 25.279 4.630 -42.507 1.00 69.88 86 TYR A CA 1
ATOM 673 C C . TYR A 1 86 ? 26.738 4.778 -42.957 1.00 69.88 86 TYR A C 1
ATOM 675 O O . TYR A 1 86 ? 27.003 4.930 -44.148 1.00 69.88 86 TYR A O 1
ATOM 683 N N . GLU A 1 87 ? 27.692 4.681 -42.029 1.00 72.69 87 GLU A N 1
ATOM 684 C CA . GLU A 1 87 ? 29.131 4.745 -42.316 1.00 72.69 87 GLU A CA 1
ATOM 685 C C . GLU A 1 87 ? 29.670 3.517 -43.074 1.00 72.69 87 GLU A C 1
ATOM 687 O O . GLU A 1 87 ? 30.864 3.441 -43.359 1.00 72.69 87 GLU A O 1
ATOM 692 N N . GLY A 1 88 ? 28.804 2.582 -43.481 1.00 52.22 88 GLY A N 1
ATOM 693 C CA . GLY A 1 88 ? 29.177 1.520 -44.404 1.00 52.22 88 GLY A CA 1
ATOM 694 C C . GLY A 1 88 ? 30.047 0.473 -43.722 1.00 52.22 88 GLY A C 1
ATOM 695 O O . GLY A 1 88 ? 31.258 0.383 -43.922 1.00 52.22 88 GLY A O 1
ATOM 696 N N . SER A 1 89 ? 29.393 -0.371 -42.934 1.00 50.25 89 SER A N 1
ATOM 697 C CA . SER A 1 89 ? 29.923 -1.611 -42.367 1.00 50.25 89 SER A CA 1
ATOM 698 C C . SER A 1 89 ? 30.321 -2.615 -43.481 1.00 50.25 89 SER A C 1
ATOM 700 O O . SER A 1 89 ? 29.683 -3.633 -43.730 1.00 50.25 89 SER A O 1
ATOM 702 N N . GLU A 1 90 ? 31.423 -2.342 -44.182 1.00 50.97 90 GLU A N 1
ATOM 703 C CA . GLU A 1 90 ? 32.188 -3.366 -44.911 1.00 50.97 90 GLU A CA 1
ATOM 704 C C . GLU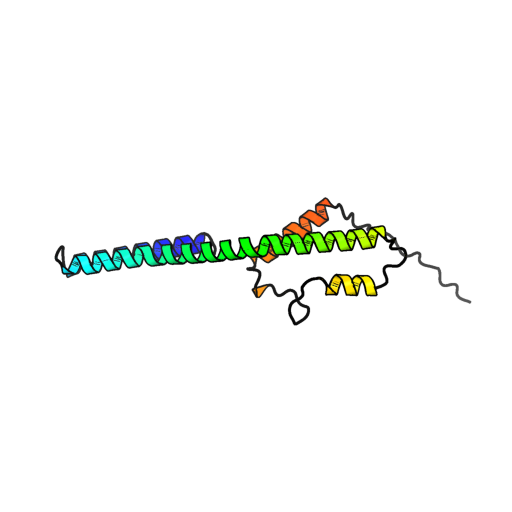 A 1 90 ? 33.219 -4.032 -43.979 1.00 50.97 90 GLU A C 1
ATOM 706 O O . GLU A 1 90 ? 33.694 -5.141 -44.226 1.00 50.97 90 GLU A O 1
ATOM 711 N N . ARG A 1 91 ? 33.526 -3.387 -42.842 1.00 49.81 91 ARG A N 1
ATOM 712 C CA . ARG A 1 91 ? 34.357 -3.926 -41.758 1.00 49.81 91 ARG A CA 1
ATOM 713 C C . ARG A 1 91 ? 33.903 -3.396 -40.398 1.00 49.81 91 ARG A C 1
ATOM 715 O O . ARG A 1 91 ? 34.550 -2.518 -39.829 1.00 49.81 91 ARG A O 1
ATOM 722 N N . VAL A 1 92 ? 32.860 -3.980 -39.806 1.00 52.16 92 VAL A N 1
ATOM 723 C CA . VAL A 1 92 ? 32.679 -3.869 -38.345 1.00 52.16 92 VAL A CA 1
ATOM 724 C C . VAL A 1 92 ? 33.798 -4.676 -37.701 1.00 52.16 92 VAL A C 1
ATOM 726 O O . VAL A 1 92 ? 33.682 -5.877 -37.459 1.00 52.16 92 VAL A O 1
ATOM 729 N N . LYS A 1 93 ? 34.942 -4.025 -37.475 1.00 55.59 93 LYS A N 1
ATOM 730 C CA . LYS A 1 93 ? 35.992 -4.577 -36.622 1.00 55.59 93 LYS A CA 1
ATOM 731 C C . LYS A 1 93 ? 35.367 -4.848 -35.254 1.00 55.59 93 LYS A C 1
ATOM 733 O O . LYS A 1 93 ? 34.584 -4.040 -34.761 1.00 55.59 93 LYS A O 1
ATOM 738 N N . ALA A 1 94 ? 35.744 -5.959 -34.623 1.00 54.12 94 ALA A N 1
ATOM 739 C CA . ALA A 1 94 ? 35.272 -6.347 -33.288 1.00 54.12 94 ALA A CA 1
ATOM 740 C C . ALA A 1 94 ? 35.413 -5.223 -32.235 1.00 54.12 94 ALA A C 1
ATOM 742 O O . ALA A 1 94 ? 34.706 -5.207 -31.233 1.00 54.12 94 ALA A O 1
ATOM 743 N N . GLU A 1 95 ? 36.300 -4.265 -32.489 1.00 50.56 95 GLU A N 1
ATOM 744 C CA . GLU A 1 95 ? 36.485 -3.027 -31.739 1.00 50.56 95 GLU A CA 1
ATOM 745 C C . GLU A 1 95 ? 35.232 -2.131 -31.677 1.00 50.56 95 GLU A C 1
ATOM 747 O O . GLU A 1 95 ? 34.899 -1.660 -30.594 1.00 50.56 95 GLU A O 1
ATOM 752 N N . HIS A 1 96 ? 34.465 -1.983 -32.765 1.00 54.44 96 HIS A N 1
ATOM 753 C CA . HIS A 1 96 ? 33.214 -1.206 -32.760 1.00 54.44 96 HIS A CA 1
ATOM 754 C C . HIS A 1 96 ? 32.123 -1.875 -31.917 1.00 54.44 96 HIS A C 1
ATOM 756 O O . HIS A 1 96 ? 31.419 -1.207 -31.164 1.00 54.44 96 HIS A O 1
ATOM 762 N N . ILE A 1 97 ? 32.039 -3.208 -31.967 1.00 56.88 97 ILE A N 1
ATOM 763 C CA . ILE A 1 97 ? 31.135 -3.976 -31.100 1.00 56.88 97 ILE A CA 1
ATOM 764 C C . ILE A 1 97 ? 31.575 -3.835 -29.638 1.00 56.88 97 ILE A C 1
ATOM 766 O O . ILE A 1 97 ? 30.728 -3.731 -28.760 1.00 56.88 97 ILE A O 1
ATOM 770 N N . ARG A 1 98 ? 32.882 -3.786 -29.347 1.00 56.84 98 ARG A N 1
ATOM 771 C CA . ARG A 1 98 ? 33.392 -3.572 -27.981 1.00 56.84 98 ARG A CA 1
ATOM 772 C C . ARG A 1 98 ? 33.085 -2.174 -27.451 1.00 56.84 98 ARG A C 1
ATOM 774 O O . ARG A 1 98 ? 32.705 -2.077 -26.291 1.00 56.84 98 ARG A O 1
ATOM 781 N N . LEU A 1 99 ? 33.202 -1.137 -28.279 1.00 55.19 99 LEU A N 1
ATOM 782 C CA . LEU A 1 99 ? 32.868 0.246 -27.918 1.00 55.19 99 LEU A CA 1
ATOM 783 C C . LEU A 1 99 ? 31.364 0.424 -27.675 1.00 55.19 99 LEU A C 1
ATOM 785 O O . LEU A 1 99 ? 30.980 0.896 -26.610 1.00 55.19 99 LEU A O 1
ATOM 789 N N . ALA A 1 100 ? 30.516 -0.066 -28.583 1.00 56.16 100 ALA A N 1
ATOM 790 C CA . ALA A 1 100 ? 29.060 -0.029 -28.411 1.00 56.16 100 ALA A CA 1
ATOM 791 C C . ALA A 1 100 ? 28.584 -0.861 -27.203 1.00 56.16 100 ALA A C 1
ATOM 793 O O . ALA A 1 100 ? 27.617 -0.527 -26.530 1.00 56.16 100 ALA A O 1
ATOM 794 N N . ASN A 1 101 ? 29.280 -1.955 -26.887 1.00 56.03 101 ASN A N 1
ATOM 795 C CA . ASN A 1 101 ? 28.976 -2.795 -25.728 1.00 56.03 101 ASN A CA 1
ATOM 796 C C . ASN A 1 101 ? 29.609 -2.250 -24.426 1.00 56.03 101 ASN A C 1
ATOM 798 O O . ASN A 1 101 ? 29.297 -2.749 -23.345 1.00 56.03 101 ASN A O 1
ATOM 802 N N . ALA A 1 102 ? 30.497 -1.253 -24.509 1.00 53.59 102 ALA A N 1
ATOM 803 C CA . ALA A 1 102 ? 31.040 -0.511 -23.369 1.00 53.59 102 ALA A CA 1
ATOM 804 C C . ALA A 1 102 ? 30.195 0.728 -23.026 1.00 53.59 102 ALA A C 1
ATOM 806 O O . ALA A 1 102 ? 30.194 1.144 -21.872 1.00 53.59 102 ALA A O 1
ATOM 807 N N . SER A 1 103 ? 29.454 1.280 -23.994 1.00 49.88 103 SER A N 1
ATOM 808 C CA . SER A 1 103 ? 28.513 2.390 -23.785 1.00 49.88 103 SER A CA 1
ATOM 809 C C . SER A 1 103 ? 27.151 1.955 -23.235 1.00 49.88 103 SER A C 1
ATOM 811 O O . SER A 1 103 ? 26.385 2.794 -22.778 1.00 49.88 103 SER A O 1
ATOM 813 N N . ILE A 1 104 ? 26.838 0.654 -23.236 1.00 53.03 104 ILE A N 1
ATOM 814 C CA . ILE A 1 104 ? 25.691 0.126 -22.484 1.00 53.03 104 ILE A CA 1
ATOM 815 C C . ILE A 1 104 ? 26.038 0.231 -20.992 1.00 53.03 104 ILE A C 1
ATOM 817 O O . ILE A 1 104 ? 27.040 -0.368 -20.590 1.00 53.03 104 ILE A O 1
ATOM 821 N N . PRO A 1 105 ? 25.243 0.934 -20.162 1.00 47.00 105 PRO A N 1
ATOM 822 C CA . PRO A 1 105 ? 25.504 1.043 -18.734 1.00 47.00 105 PRO A CA 1
ATOM 823 C C . PRO A 1 105 ? 25.460 -0.352 -18.106 1.00 47.00 105 PRO A C 1
ATOM 825 O O . PRO A 1 105 ? 24.407 -0.965 -17.934 1.00 47.00 105 PRO A O 1
ATOM 828 N N . LYS A 1 106 ? 26.644 -0.883 -17.810 1.00 51.50 106 LYS A N 1
ATOM 829 C CA . LYS A 1 106 ? 26.840 -2.125 -17.068 1.00 51.50 106 LYS A CA 1
ATOM 830 C C . LYS A 1 106 ? 27.119 -1.747 -15.624 1.00 51.50 106 LYS A C 1
ATOM 832 O O . LYS A 1 106 ? 27.820 -0.769 -15.371 1.00 51.50 106 LYS A O 1
ATOM 837 N N . GLY A 1 107 ? 26.593 -2.516 -14.673 1.00 48.56 107 GLY A N 1
ATOM 838 C CA . GLY A 1 107 ? 26.993 -2.352 -13.276 1.00 48.56 107 GLY A CA 1
ATOM 839 C C . GLY A 1 107 ? 28.508 -2.519 -13.125 1.00 48.56 107 GLY A C 1
ATOM 840 O O . GLY A 1 107 ? 29.167 -3.012 -14.043 1.00 48.56 107 GLY A O 1
ATOM 841 N N . ALA A 1 108 ? 29.062 -2.152 -11.965 1.00 40.91 108 ALA A N 1
ATOM 842 C CA . ALA A 1 108 ? 30.507 -2.076 -11.675 1.00 40.91 108 ALA A CA 1
ATOM 843 C C . ALA A 1 108 ? 31.337 -3.355 -11.969 1.00 40.91 108 ALA A C 1
ATOM 845 O O . ALA A 1 108 ? 32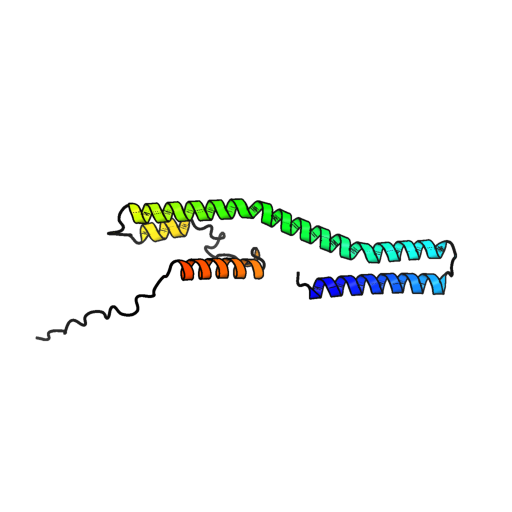.560 -3.355 -11.870 1.00 40.91 108 ALA A O 1
ATOM 846 N N . ASN A 1 109 ? 30.677 -4.438 -12.364 1.00 41.28 109 ASN A N 1
ATOM 847 C CA . ASN A 1 109 ? 31.197 -5.780 -12.551 1.00 41.28 109 ASN A CA 1
ATOM 848 C C . ASN A 1 109 ? 30.943 -6.294 -13.986 1.00 41.28 109 ASN A C 1
ATOM 850 O O . ASN A 1 109 ? 31.180 -7.465 -14.272 1.00 41.28 109 ASN A O 1
ATOM 854 N N . GLY A 1 110 ? 30.402 -5.468 -14.890 1.00 43.16 110 GLY A N 1
ATOM 855 C CA . GLY A 1 110 ? 30.077 -5.862 -16.267 1.00 43.16 110 GLY A CA 1
ATOM 856 C C . GLY A 1 110 ? 28.765 -6.646 -16.430 1.00 43.16 110 GLY A C 1
ATOM 857 O O . GLY A 1 110 ? 28.372 -6.930 -17.563 1.00 43.16 110 GLY A O 1
ATOM 858 N N . ALA A 1 111 ? 28.078 -6.971 -15.332 1.00 47.31 111 ALA A N 1
ATOM 859 C CA . ALA A 1 111 ? 26.770 -7.617 -15.326 1.00 47.31 111 ALA A CA 1
ATOM 860 C C . ALA A 1 111 ? 25.637 -6.576 -15.267 1.00 47.31 111 ALA A C 1
ATOM 862 O O . ALA A 1 111 ? 25.748 -5.549 -14.594 1.00 47.31 111 ALA A O 1
ATOM 863 N N . LEU A 1 112 ? 24.534 -6.851 -15.970 1.00 45.84 112 LEU A N 1
ATOM 864 C CA . LEU A 1 112 ? 23.243 -6.227 -15.679 1.00 45.84 112 LEU A CA 1
ATOM 865 C C . LEU A 1 112 ? 22.790 -6.776 -14.328 1.00 45.84 112 LEU A C 1
ATOM 867 O O . LEU A 1 112 ? 22.560 -7.978 -14.228 1.00 45.84 112 LEU A O 1
ATOM 871 N N . TYR A 1 113 ? 22.694 -5.922 -13.312 1.00 45.22 113 TYR A N 1
ATOM 872 C CA . TYR A 1 113 ? 22.206 -6.319 -11.997 1.00 45.22 113 TYR A CA 1
ATOM 873 C C . TYR A 1 113 ? 20.681 -6.199 -11.949 1.00 45.22 113 TYR A C 1
ATOM 875 O O . TYR A 1 113 ? 20.156 -5.083 -11.970 1.00 45.22 113 TYR A O 1
ATOM 883 N N . PRO A 1 114 ? 19.945 -7.325 -11.947 1.00 49.12 114 PRO A N 1
ATOM 884 C CA . PRO A 1 114 ? 18.494 -7.316 -11.846 1.00 49.12 114 PRO A CA 1
ATOM 885 C C . PRO A 1 114 ? 17.995 -6.910 -10.451 1.00 49.12 114 PRO A C 1
ATOM 887 O O . PRO A 1 114 ? 16.813 -6.621 -10.314 1.00 49.12 114 PRO A O 1
ATOM 890 N N . GLU A 1 115 ? 18.841 -6.842 -9.420 1.00 48.78 115 GLU A N 1
ATOM 891 C CA . GLU A 1 115 ? 18.413 -6.494 -8.055 1.00 48.78 115 GLU A CA 1
ATOM 892 C C . GLU A 1 115 ? 17.792 -5.091 -7.900 1.00 48.78 115 GLU A C 1
ATOM 894 O O . GLU A 1 115 ? 16.936 -4.916 -7.031 1.00 48.78 115 GLU A O 1
ATOM 899 N N . ASP A 1 116 ? 18.114 -4.130 -8.776 1.00 46.09 116 ASP A N 1
ATOM 900 C CA . ASP A 1 116 ? 17.464 -2.805 -8.805 1.00 46.09 116 ASP A CA 1
ATOM 901 C C . ASP A 1 116 ? 16.268 -2.734 -9.777 1.00 46.09 116 ASP A C 1
ATOM 903 O O . ASP A 1 116 ? 15.412 -1.845 -9.687 1.00 46.09 116 ASP A O 1
ATOM 907 N N . LEU A 1 117 ? 16.141 -3.710 -10.681 1.00 49.22 117 LEU A N 1
ATOM 908 C CA . LEU A 1 117 ? 14.973 -3.889 -11.537 1.00 49.22 117 LEU A CA 1
ATOM 909 C C . LEU A 1 117 ? 14.067 -4.941 -10.902 1.00 49.22 117 LEU A C 1
ATOM 911 O O . LEU A 1 117 ? 14.158 -6.110 -11.254 1.00 49.22 117 LEU A O 1
ATOM 915 N N . SER A 1 118 ? 13.140 -4.529 -10.022 1.00 51.19 118 SER A N 1
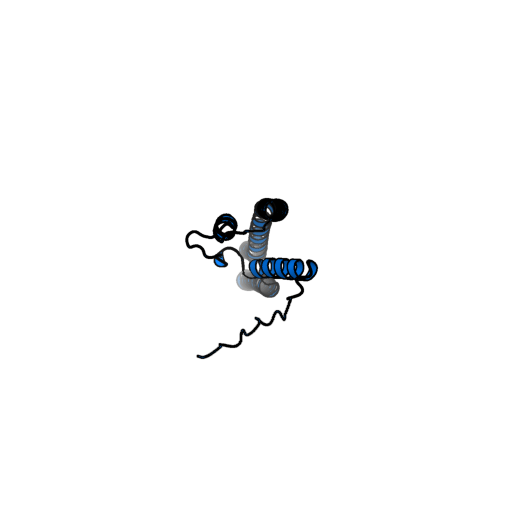ATOM 916 C CA . SER A 1 118 ? 12.097 -5.422 -9.472 1.00 51.19 118 SER A CA 1
ATOM 917 C C . SER A 1 118 ? 11.645 -6.417 -10.547 1.00 51.19 118 SER A C 1
ATOM 919 O O . SER A 1 118 ? 11.265 -5.915 -11.597 1.00 51.19 118 SER A O 1
ATOM 921 N N . ASP A 1 119 ? 11.684 -7.739 -10.331 1.00 52.81 119 ASP A N 1
ATOM 922 C CA . ASP A 1 119 ? 11.590 -8.801 -11.369 1.00 52.81 119 ASP A CA 1
ATOM 923 C C . ASP A 1 119 ? 10.600 -8.542 -12.523 1.00 52.81 119 ASP A C 1
ATOM 925 O O . ASP A 1 119 ? 10.824 -8.910 -13.672 1.00 52.81 119 ASP A O 1
ATOM 929 N N . ILE A 1 120 ? 9.505 -7.846 -12.227 1.00 52.88 120 ILE A N 1
ATOM 930 C CA . ILE A 1 120 ? 8.506 -7.372 -13.185 1.00 52.88 120 ILE A CA 1
ATOM 931 C C . ILE A 1 120 ? 9.101 -6.417 -14.237 1.00 52.88 120 ILE A C 1
ATOM 933 O O . ILE A 1 120 ? 8.802 -6.553 -15.408 1.00 52.88 120 ILE A O 1
ATOM 937 N N . HIS A 1 121 ? 9.930 -5.448 -13.855 1.00 53.81 121 HIS A N 1
ATOM 938 C CA . HIS A 1 121 ? 10.532 -4.440 -14.731 1.00 53.81 121 HIS A CA 1
ATOM 939 C C . HIS A 1 121 ? 11.560 -5.043 -15.691 1.00 53.81 121 HIS A C 1
ATOM 941 O O . HIS A 1 121 ? 11.544 -4.706 -16.871 1.00 53.81 121 HIS A O 1
ATOM 947 N N . ALA A 1 122 ? 12.394 -5.975 -15.216 1.00 56.72 122 ALA A N 1
ATOM 948 C CA . ALA A 1 122 ? 13.307 -6.724 -16.076 1.00 56.72 122 ALA A CA 1
ATOM 949 C C . ALA A 1 122 ? 12.530 -7.581 -17.088 1.00 56.72 122 ALA A C 1
ATOM 951 O O . ALA A 1 122 ? 12.866 -7.596 -18.270 1.00 56.72 122 ALA A O 1
ATOM 952 N N . GLN A 1 123 ? 11.439 -8.222 -16.653 1.00 56.84 123 GLN A N 1
ATOM 953 C CA . GLN A 1 123 ? 10.558 -8.975 -17.546 1.00 56.84 123 GLN A CA 1
ATOM 954 C C . GLN A 1 123 ? 9.859 -8.073 -18.567 1.00 56.84 123 GLN A C 1
ATOM 956 O O . GLN A 1 123 ? 9.834 -8.424 -19.740 1.00 56.84 123 GLN A O 1
ATOM 961 N N . THR A 1 124 ? 9.344 -6.905 -18.170 1.00 62.91 124 THR A N 1
ATOM 962 C CA . THR A 1 124 ? 8.690 -5.964 -19.095 1.00 62.91 124 THR A CA 1
ATOM 963 C C . THR A 1 124 ? 9.679 -5.372 -20.095 1.00 62.91 124 THR A C 1
ATOM 965 O O . THR A 1 124 ? 9.350 -5.267 -21.274 1.00 62.91 124 THR A O 1
ATOM 968 N N . LEU A 1 125 ? 10.894 -5.025 -19.657 1.00 67.56 125 LEU A N 1
ATOM 969 C CA . LEU A 1 125 ? 11.950 -4.524 -20.536 1.00 67.56 125 LEU A CA 1
ATOM 970 C C . LEU A 1 125 ? 12.376 -5.606 -21.539 1.00 67.56 125 LEU A C 1
ATOM 972 O O . LEU A 1 125 ? 12.433 -5.345 -22.738 1.00 67.56 125 LEU A O 1
ATOM 976 N N . LEU A 1 126 ? 12.596 -6.838 -21.071 1.00 68.25 126 LEU A N 1
ATOM 977 C CA . LEU A 1 126 ? 12.926 -7.976 -21.929 1.00 68.25 126 LEU A CA 1
ATOM 978 C C . LEU A 1 126 ? 11.801 -8.272 -22.933 1.00 68.25 126 LEU A C 1
ATOM 980 O O . LEU A 1 126 ? 12.077 -8.542 -24.100 1.00 68.25 126 LEU A O 1
ATOM 984 N N . LEU A 1 127 ? 10.538 -8.187 -22.503 1.00 66.81 127 LEU A N 1
ATOM 985 C CA . LEU A 1 127 ? 9.379 -8.395 -23.370 1.00 66.81 127 LEU A CA 1
ATOM 986 C C . LEU A 1 127 ? 9.275 -7.299 -24.437 1.00 66.81 127 LEU A C 1
ATOM 988 O O . LEU A 1 127 ? 9.074 -7.615 -25.606 1.00 66.81 127 LEU A O 1
ATOM 992 N N . ALA A 1 128 ? 9.476 -6.034 -24.055 1.00 69.94 128 ALA A N 1
ATOM 993 C CA . ALA A 1 128 ? 9.472 -4.900 -24.975 1.00 69.94 128 ALA A CA 1
ATOM 994 C C . ALA A 1 128 ? 10.603 -5.006 -26.011 1.00 69.94 128 ALA A C 1
ATOM 996 O O . ALA A 1 128 ? 10.377 -4.767 -27.197 1.00 69.94 128 ALA A O 1
ATOM 997 N N . ILE A 1 129 ? 11.797 -5.437 -25.589 1.00 69.94 129 ILE A N 1
ATOM 998 C CA . ILE A 1 129 ? 12.927 -5.705 -26.489 1.00 69.94 129 ILE A CA 1
ATOM 999 C C . ILE A 1 129 ? 12.591 -6.863 -27.441 1.00 69.94 129 ILE A C 1
ATOM 1001 O O . ILE A 1 129 ? 12.770 -6.732 -28.650 1.00 69.94 129 ILE A O 1
ATOM 1005 N N . LEU A 1 130 ? 12.058 -7.982 -26.940 1.00 70.25 130 LEU A N 1
ATOM 1006 C CA . LEU A 1 130 ? 11.663 -9.124 -27.775 1.00 70.25 130 LEU A CA 1
ATOM 1007 C C . LEU A 1 130 ? 10.568 -8.762 -28.784 1.00 70.25 130 LEU A C 1
ATOM 1009 O O . LEU A 1 130 ? 10.602 -9.217 -29.928 1.00 70.25 130 LEU A O 1
ATOM 1013 N N . GLU A 1 131 ? 9.606 -7.938 -28.384 1.00 70.19 131 GLU A N 1
ATOM 1014 C CA . GLU A 1 131 ? 8.521 -7.485 -29.247 1.00 70.19 131 GLU A CA 1
ATOM 1015 C C . GLU A 1 131 ? 9.019 -6.499 -30.311 1.00 70.19 131 GLU A C 1
ATOM 1017 O O . GLU A 1 131 ? 8.654 -6.630 -31.482 1.00 70.19 131 GLU A O 1
ATOM 1022 N N . ALA A 1 132 ? 9.934 -5.593 -29.952 1.00 65.19 132 ALA A N 1
ATOM 1023 C CA . ALA A 1 132 ? 10.618 -4.718 -30.901 1.00 65.19 132 ALA A CA 1
ATOM 1024 C C . ALA A 1 132 ? 11.450 -5.517 -31.921 1.00 65.19 132 ALA A C 1
ATOM 1026 O O . ALA A 1 132 ? 11.334 -5.279 -33.125 1.00 65.19 132 ALA A O 1
ATOM 1027 N N . LEU A 1 133 ? 12.204 -6.527 -31.470 1.00 62.28 133 LEU A N 1
ATOM 1028 C CA . LEU A 1 133 ? 12.984 -7.421 -32.338 1.00 62.28 133 LEU A CA 1
ATOM 1029 C C . LEU A 1 133 ? 12.091 -8.261 -33.264 1.00 62.28 133 LEU A C 1
ATOM 1031 O O . LEU A 1 133 ? 12.407 -8.456 -34.440 1.00 62.28 133 LEU A O 1
ATOM 1035 N N . LYS A 1 134 ? 10.944 -8.731 -32.762 1.00 66.75 134 LYS A N 1
ATOM 1036 C CA . LYS A 1 134 ? 9.944 -9.452 -33.563 1.00 66.75 134 LYS A CA 1
ATOM 1037 C C . LYS A 1 134 ? 9.313 -8.541 -34.619 1.00 66.75 134 LYS A C 1
ATOM 1039 O O . LYS A 1 134 ? 9.105 -8.979 -35.750 1.00 66.75 134 LYS A O 1
ATOM 1044 N N . LYS A 1 135 ? 9.039 -7.280 -34.273 1.00 65.12 135 LYS A N 1
ATOM 1045 C CA . LYS A 1 135 ? 8.444 -6.274 -35.167 1.00 65.12 135 LYS A CA 1
ATOM 1046 C C . LYS A 1 135 ? 9.422 -5.782 -36.239 1.00 65.12 135 LYS A C 1
ATOM 1048 O O . LYS A 1 135 ? 8.996 -5.539 -37.363 1.00 65.12 135 LYS A O 1
ATOM 1053 N N . GLN A 1 136 ? 10.718 -5.714 -35.929 1.00 60.72 136 GLN A N 1
ATOM 1054 C CA . GLN A 1 136 ? 11.780 -5.438 -36.908 1.00 60.72 136 GLN A CA 1
ATOM 1055 C C . GLN A 1 136 ? 12.071 -6.615 -37.851 1.00 60.72 136 GLN A C 1
ATOM 1057 O O . GLN A 1 136 ? 12.853 -6.469 -38.786 1.00 60.72 136 GLN A O 1
ATOM 1062 N N . GLY A 1 137 ? 11.426 -7.771 -37.661 1.00 47.47 137 GLY A N 1
ATOM 1063 C CA . GLY A 1 137 ? 11.477 -8.847 -38.640 1.00 47.47 137 GLY A CA 1
ATOM 1064 C C . GLY A 1 137 ? 12.890 -9.372 -38.862 1.00 47.47 137 GLY A C 1
ATOM 1065 O O . GLY A 1 137 ? 13.286 -9.577 -40.011 1.00 47.47 137 GLY A O 1
ATOM 1066 N N . ILE A 1 138 ? 13.637 -9.654 -37.786 1.00 52.56 138 ILE A N 1
ATOM 1067 C CA . ILE A 1 138 ? 14.827 -10.506 -37.885 1.00 52.56 138 ILE A CA 1
ATOM 1068 C C . ILE A 1 138 ? 14.340 -11.914 -38.259 1.00 52.56 138 ILE A C 1
ATOM 1070 O O . ILE A 1 138 ? 14.193 -12.816 -37.432 1.00 52.56 138 ILE A O 1
ATOM 1074 N N . ARG A 1 139 ? 14.056 -12.107 -39.553 1.00 46.94 139 ARG A N 1
ATOM 1075 C CA . ARG A 1 139 ? 14.075 -13.410 -40.202 1.00 46.94 139 ARG A CA 1
ATOM 1076 C C . ARG A 1 139 ? 15.467 -13.947 -39.941 1.00 46.94 139 ARG A C 1
ATOM 1078 O O . ARG A 1 139 ? 16.427 -13.575 -40.610 1.00 46.94 139 ARG A O 1
ATOM 1085 N N . HIS A 1 140 ? 15.560 -14.835 -38.962 1.00 45.78 140 HIS A N 1
ATOM 1086 C CA . HIS A 1 140 ? 16.662 -15.764 -38.835 1.00 45.78 140 HIS A CA 1
ATOM 1087 C C . HIS A 1 140 ? 16.911 -16.364 -40.224 1.00 45.78 140 HIS A C 1
ATOM 1089 O O . HIS A 1 140 ? 16.138 -17.193 -40.710 1.00 45.78 140 HIS A O 1
ATOM 1095 N N . ARG A 1 141 ? 17.976 -15.915 -40.891 1.00 44.22 141 ARG A N 1
ATOM 1096 C CA . ARG A 1 141 ? 18.477 -16.511 -42.126 1.00 44.22 141 ARG A CA 1
ATOM 1097 C C . ARG A 1 141 ? 19.099 -17.855 -41.732 1.00 44.22 141 ARG A C 1
ATOM 1099 O O . ARG A 1 141 ? 20.314 -17.986 -41.636 1.00 44.22 141 ARG A O 1
ATOM 1106 N N . ARG A 1 142 ? 18.262 -18.849 -41.410 1.00 51.34 142 ARG A N 1
ATOM 1107 C CA . ARG A 1 142 ? 18.685 -20.252 -41.376 1.00 51.34 142 ARG A CA 1
ATOM 1108 C C . ARG A 1 142 ? 19.126 -20.609 -42.791 1.00 51.34 142 ARG A C 1
ATOM 1110 O O . ARG A 1 142 ? 18.361 -20.429 -43.732 1.00 51.34 142 ARG A O 1
ATOM 1117 N N . GLY A 1 143 ? 20.344 -21.120 -42.915 1.00 49.34 143 GLY A N 1
ATOM 1118 C CA . GLY A 1 143 ? 20.838 -21.719 -44.150 1.00 49.34 143 GLY A CA 1
ATOM 1119 C C . GLY A 1 143 ? 21.724 -20.801 -44.984 1.00 49.34 143 GLY A C 1
ATOM 1120 O O . GLY A 1 143 ? 21.346 -20.361 -46.063 1.00 49.34 143 GLY A O 1
ATOM 1121 N N . ARG A 1 144 ? 22.965 -20.596 -44.542 1.00 42.34 144 ARG A N 1
ATOM 1122 C CA . ARG A 1 144 ? 24.086 -20.646 -45.484 1.00 42.34 144 ARG A CA 1
ATOM 1123 C C . ARG A 1 144 ? 24.955 -21.810 -45.027 1.00 42.34 144 ARG A C 1
ATOM 1125 O O . ARG A 1 144 ? 25.721 -21.685 -44.079 1.00 42.34 144 ARG A O 1
ATOM 1132 N N . ALA A 1 145 ? 24.712 -22.978 -45.621 1.00 50.19 145 ALA A N 1
ATOM 1133 C CA . ALA A 1 145 ? 25.636 -24.093 -45.517 1.00 50.19 145 ALA A CA 1
ATOM 1134 C C . ALA A 1 145 ? 27.002 -23.584 -45.987 1.00 50.19 145 ALA A C 1
ATOM 1136 O O . ALA A 1 145 ? 27.105 -23.000 -47.066 1.00 50.19 145 ALA A O 1
ATOM 1137 N N . LEU A 1 146 ? 28.017 -23.740 -45.141 1.00 54.25 146 LEU A N 1
ATOM 1138 C CA . LEU A 1 146 ? 29.400 -23.527 -45.537 1.00 54.25 146 LEU A CA 1
ATOM 1139 C C . LEU A 1 146 ? 29.676 -24.426 -46.754 1.00 54.25 146 LEU A C 1
ATOM 1141 O O . LEU A 1 146 ? 29.348 -25.618 -46.685 1.00 54.25 146 LEU A O 1
ATOM 1145 N N . PRO A 1 147 ? 30.228 -23.902 -47.861 1.00 45.03 147 PRO A N 1
ATOM 1146 C CA . PRO A 1 147 ? 30.694 -24.756 -48.940 1.00 45.03 147 PRO A CA 1
ATOM 1147 C C . PRO A 1 147 ? 31.765 -25.682 -48.359 1.00 45.03 147 PRO A C 1
ATOM 1149 O O . PRO A 1 147 ? 32.784 -25.231 -47.843 1.00 45.03 147 PRO A O 1
ATOM 1152 N N . ARG A 1 148 ? 31.496 -26.990 -48.375 1.00 54.94 148 ARG A N 1
ATOM 1153 C CA . ARG A 1 148 ? 32.518 -27.996 -48.098 1.00 54.94 148 ARG A CA 1
ATOM 1154 C C . ARG A 1 148 ? 33.432 -28.020 -49.315 1.00 54.94 148 ARG A C 1
ATOM 1156 O O . ARG A 1 148 ? 33.067 -28.604 -50.331 1.00 54.94 148 ARG A O 1
ATOM 1163 N N . GLU A 1 149 ? 34.579 -27.357 -49.225 1.00 53.75 149 GLU A N 1
ATOM 1164 C CA . GLU A 1 149 ? 35.670 -27.628 -50.155 1.00 53.75 149 GLU A CA 1
ATOM 1165 C C . GLU A 1 149 ? 36.054 -29.113 -50.048 1.00 53.75 149 GLU A C 1
ATOM 1167 O O . GLU A 1 149 ? 36.225 -29.625 -48.934 1.00 53.75 149 GLU A O 1
ATOM 1172 N N . PRO A 1 150 ? 36.168 -29.840 -51.170 1.00 58.88 150 PRO A N 1
ATOM 1173 C CA . PRO A 1 150 ? 36.749 -31.167 -51.150 1.00 58.88 150 PRO A CA 1
ATOM 1174 C C . PRO A 1 150 ? 38.254 -31.038 -50.896 1.00 58.88 150 PRO A C 1
ATOM 1176 O O . PRO A 1 150 ? 38.977 -30.431 -51.682 1.00 58.88 150 PRO A O 1
ATOM 1179 N N . LEU A 1 151 ? 38.724 -31.637 -49.797 1.00 56.44 151 LEU A N 1
ATOM 1180 C CA . LEU A 1 151 ? 40.143 -31.902 -49.565 1.00 56.44 151 LEU A CA 1
ATOM 1181 C C . LEU A 1 151 ? 40.689 -32.727 -50.740 1.00 56.44 151 LEU A C 1
ATOM 1183 O O . LEU A 1 151 ? 40.498 -33.943 -50.797 1.00 56.44 151 LEU A O 1
ATOM 1187 N N . ALA A 1 152 ? 41.367 -32.060 -51.671 1.00 60.53 152 ALA A N 1
ATOM 1188 C CA . ALA A 1 152 ? 42.233 -32.712 -52.635 1.00 60.53 152 ALA A CA 1
ATOM 1189 C C . ALA A 1 152 ? 43.393 -33.360 -51.864 1.00 60.53 152 ALA A C 1
ATOM 1191 O O . ALA A 1 152 ? 44.165 -32.676 -51.193 1.00 60.53 152 ALA A O 1
ATOM 1192 N N . ARG A 1 153 ? 43.477 -34.690 -51.924 1.00 52.25 153 ARG A N 1
ATOM 1193 C CA . ARG A 1 153 ? 44.649 -35.450 -51.480 1.00 52.25 153 ARG A CA 1
ATOM 1194 C C . ARG A 1 153 ? 45.581 -35.646 -52.679 1.00 52.25 153 ARG A C 1
ATOM 1196 O O . ARG A 1 153 ? 45.094 -36.157 -53.689 1.00 52.25 153 ARG A O 1
ATOM 1203 N N . PRO A 1 154 ? 46.868 -35.284 -52.594 1.00 65.44 154 PRO A N 1
ATOM 1204 C CA . PRO A 1 154 ? 47.925 -36.039 -53.252 1.00 65.44 154 PRO A CA 1
ATOM 1205 C C . PRO A 1 154 ? 48.259 -37.312 -52.458 1.00 65.44 154 PRO A C 1
ATOM 1207 O O . PRO A 1 154 ? 48.166 -37.282 -51.207 1.00 65.44 154 PRO A O 1
#